Protein AF-A0A3E1NXL0-F1 (afdb_monomer)

Nearest PDB structures (foldseek):
  4zsf-assembly1_A-2  TM=8.911E-01  e=2.632E+00  Geobacillus stearothermophilus
  7vot-assembly1_Y  TM=6.759E-01  e=4.149E+00  Cereibacter sphaeroides 2.4.1
  5x1e-assembly1_C  TM=5.845E-01  e=3.888E+00  Legionella pneumophila subsp. pneumophila str. Philadelphia 1
  5x90-assembly1_G  TM=6.090E-01  e=6.540E+00  Legionella pneumophila subsp. pneumophila str. Philadelphia 1

Structure (mmCIF, N/CA/C/O backbone):
data_AF-A0A3E1NXL0-F1
#
_entry.id   AF-A0A3E1NXL0-F1
#
loop_
_atom_site.group_PDB
_atom_site.id
_atom_site.type_symbol
_atom_site.label_atom_id
_atom_site.label_alt_id
_atom_site.label_comp_id
_atom_site.label_asym_id
_atom_site.label_entity_id
_atom_site.label_seq_id
_atom_site.pdbx_PDB_ins_code
_atom_site.Cartn_x
_atom_site.Cartn_y
_atom_site.Cartn_z
_atom_site.occupancy
_atom_site.B_iso_or_equiv
_atom_site.auth_seq_id
_atom_site.auth_comp_id
_atom_site.auth_asym_id
_atom_site.auth_atom_id
_atom_site.pdbx_PDB_model_num
ATOM 1 N N . MET A 1 1 ? -0.531 -2.038 -12.616 1.00 60.28 1 MET A N 1
ATOM 2 C CA . MET A 1 1 ? -0.208 -3.451 -12.354 1.00 60.28 1 MET A CA 1
ATOM 3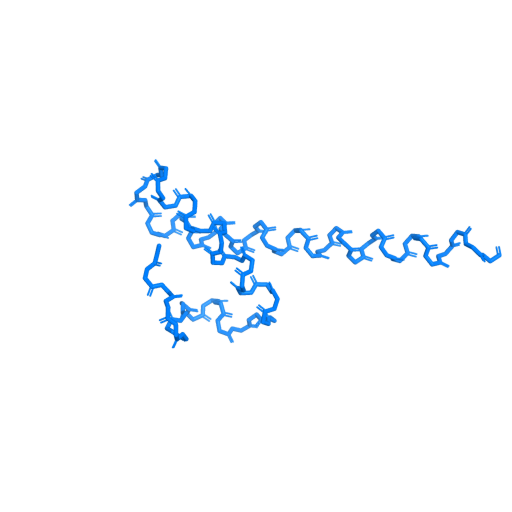 C C . MET A 1 1 ? -1.328 -4.306 -12.898 1.00 60.28 1 MET A C 1
ATOM 5 O O . MET A 1 1 ? -2.484 -3.978 -12.646 1.00 60.28 1 MET A O 1
ATOM 9 N N . PRO A 1 2 ? -1.029 -5.403 -13.594 1.00 55.06 2 PRO A N 1
ATOM 10 C CA . PRO A 1 2 ? -2.039 -6.355 -14.035 1.00 55.06 2 PRO A CA 1
ATOM 11 C C . PRO A 1 2 ? -2.523 -7.254 -12.877 1.00 55.06 2 PRO A C 1
ATOM 13 O O . PRO A 1 2 ? -2.768 -8.434 -13.083 1.00 55.06 2 PRO A O 1
ATOM 16 N N . TRP A 1 3 ? -2.679 -6.737 -11.647 1.00 64.75 3 TRP A N 1
ATOM 17 C CA . TRP A 1 3 ? -3.292 -7.495 -10.543 1.00 64.75 3 TRP A CA 1
ATOM 18 C C . TRP A 1 3 ? -4.812 -7.447 -10.679 1.00 64.75 3 TRP A C 1
ATOM 20 O O . TRP A 1 3 ? -5.526 -6.885 -9.852 1.00 64.75 3 TRP A O 1
ATOM 30 N N . TYR A 1 4 ? -5.303 -7.996 -11.780 1.00 49.81 4 TYR A N 1
ATOM 31 C CA . TYR A 1 4 ? -6.706 -8.318 -11.954 1.00 49.81 4 TYR A CA 1
ATOM 32 C C . TYR A 1 4 ? -6.859 -9.800 -11.600 1.00 49.81 4 TYR A C 1
ATOM 34 O O . TYR A 1 4 ? -6.139 -10.638 -12.129 1.00 49.81 4 TYR A O 1
ATOM 42 N N . ASN A 1 5 ? -7.795 -10.124 -10.707 1.00 54.59 5 ASN A N 1
ATOM 43 C CA . ASN A 1 5 ? -8.252 -11.497 -10.430 1.00 54.59 5 ASN A CA 1
ATOM 44 C C . ASN A 1 5 ? -7.355 -12.416 -9.574 1.00 54.59 5 ASN A C 1
ATOM 46 O O . ASN A 1 5 ? -7.368 -13.629 -9.755 1.00 54.59 5 ASN A O 1
ATOM 50 N N . GLY A 1 6 ? -6.660 -11.887 -8.562 1.00 57.97 6 GLY A N 1
ATOM 51 C CA . GLY A 1 6 ? -6.140 -12.730 -7.470 1.00 57.97 6 GLY A CA 1
ATOM 52 C C . GLY A 1 6 ? -4.675 -13.151 -7.571 1.00 57.97 6 GLY A C 1
ATOM 53 O O . GLY A 1 6 ? -4.162 -13.759 -6.625 1.00 57.97 6 GLY A O 1
ATOM 54 N N . ASP A 1 7 ? -3.973 -12.757 -8.634 1.00 67.75 7 ASP A N 1
ATOM 55 C CA . ASP A 1 7 ? -2.528 -12.964 -8.755 1.00 67.75 7 ASP A CA 1
ATOM 56 C C . ASP A 1 7 ? -1.745 -11.856 -8.038 1.00 67.75 7 ASP A C 1
ATOM 58 O O . ASP A 1 7 ? -1.083 -10.994 -8.611 1.00 67.75 7 ASP A O 1
ATOM 62 N N . TYR A 1 8 ? -1.921 -11.832 -6.719 1.00 68.94 8 TYR A N 1
ATOM 63 C CA . TYR A 1 8 ? -1.219 -10.908 -5.845 1.00 68.94 8 TYR A CA 1
ATOM 64 C C . TYR A 1 8 ? 0.195 -11.414 -5.551 1.00 68.94 8 TYR A C 1
ATOM 66 O O . TYR A 1 8 ? 0.386 -12.625 -5.375 1.00 68.94 8 TYR A O 1
ATOM 74 N N . PRO A 1 9 ? 1.173 -10.512 -5.359 1.00 72.19 9 PRO A N 1
ATOM 75 C CA . PRO A 1 9 ? 2.467 -10.917 -4.838 1.00 72.19 9 PRO A CA 1
ATOM 76 C C . PRO A 1 9 ? 2.294 -11.640 -3.486 1.00 72.19 9 PRO A C 1
ATOM 78 O O . PRO A 1 9 ? 1.378 -11.314 -2.716 1.00 72.19 9 PRO A O 1
ATOM 81 N N . PRO A 1 10 ? 3.166 -12.609 -3.147 1.00 75.19 10 PRO A N 1
ATOM 82 C CA . PRO A 1 10 ? 3.060 -13.377 -1.902 1.00 75.19 10 PRO A CA 1
ATOM 83 C C . PRO A 1 10 ? 2.959 -12.494 -0.648 1.00 75.19 10 PRO A C 1
ATOM 85 O O . PRO A 1 10 ? 2.240 -12.815 0.296 1.00 75.19 10 PRO A O 1
ATOM 88 N N . SER A 1 11 ? 3.611 -11.328 -0.667 1.00 72.94 11 SER A N 1
ATOM 89 C CA . SER A 1 11 ? 3.562 -10.322 0.400 1.00 72.94 11 SER A CA 1
ATOM 90 C C . SER A 1 11 ? 2.154 -9.771 0.662 1.00 72.94 11 SER A C 1
ATOM 92 O O . SER A 1 11 ? 1.827 -9.427 1.799 1.00 72.94 11 SER A O 1
ATOM 94 N N . TYR A 1 12 ? 1.304 -9.714 -0.365 1.00 79.94 12 TYR A N 1
ATOM 95 C CA . TYR A 1 12 ? -0.076 -9.239 -0.276 1.00 79.94 12 TYR A CA 1
ATOM 96 C C . TYR A 1 12 ? -1.007 -10.382 0.133 1.00 79.94 12 TYR A C 1
ATOM 98 O O . TYR A 1 12 ? -1.944 -10.147 0.891 1.00 79.94 12 TYR A O 1
ATOM 106 N N . LYS A 1 13 ? -0.716 -11.629 -0.274 1.00 78.81 13 LYS A N 1
ATOM 107 C CA . LYS A 1 13 ? -1.513 -12.828 0.058 1.00 78.81 13 LYS A CA 1
ATOM 108 C C . LYS A 1 13 ? -1.643 -13.118 1.559 1.00 78.81 13 LYS A C 1
ATOM 110 O O . LYS A 1 13 ? -2.565 -13.831 1.943 1.00 78.81 13 LYS A O 1
ATOM 115 N N . ASN A 1 14 ? -0.803 -12.517 2.399 1.00 83.38 14 ASN A N 1
ATOM 116 C CA . ASN A 1 14 ? -0.890 -12.624 3.860 1.00 83.38 14 ASN A CA 1
ATOM 117 C C . ASN A 1 14 ? -1.604 -11.435 4.533 1.00 83.38 14 ASN A C 1
ATOM 119 O O . ASN A 1 14 ? -1.719 -11.397 5.753 1.00 83.38 14 ASN A O 1
ATOM 123 N N . GLN A 1 15 ? -2.070 -10.441 3.771 1.00 86.88 15 GLN A N 1
ATOM 124 C CA . GLN A 1 15 ? -2.707 -9.235 4.318 1.00 86.88 15 GLN A CA 1
ATOM 125 C C . GLN A 1 15 ? -4.239 -9.340 4.307 1.00 86.88 15 GLN A C 1
ATOM 127 O O . GLN A 1 15 ? -4.788 -10.101 3.515 1.00 86.88 15 GLN A O 1
ATOM 132 N N . PRO A 1 16 ? -4.970 -8.562 5.116 1.00 89.44 16 PR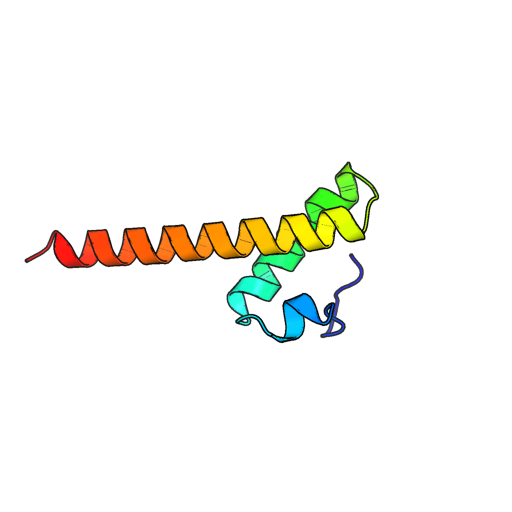O A N 1
ATOM 133 C CA . PRO A 1 16 ? -6.423 -8.430 4.994 1.00 89.44 16 PRO A CA 1
ATOM 134 C C . PRO A 1 16 ? -6.850 -7.952 3.599 1.00 89.44 16 PRO A C 1
ATOM 136 O O . PRO A 1 16 ? -6.130 -7.171 2.972 1.00 89.44 16 PRO A O 1
ATOM 139 N N . LYS A 1 17 ? -8.037 -8.370 3.135 1.00 87.25 17 LYS A N 1
ATOM 140 C CA . LYS A 1 17 ? -8.586 -7.990 1.818 1.00 87.25 17 LYS A CA 1
ATOM 141 C C . LYS A 1 17 ? -8.574 -6.473 1.605 1.00 87.25 17 LYS A C 1
ATOM 143 O O . LYS A 1 17 ? -8.073 -6.005 0.593 1.00 87.25 17 LYS A O 1
ATOM 148 N N . GLU A 1 18 ? -9.014 -5.713 2.605 1.00 89.75 18 GLU A N 1
ATOM 149 C CA . GLU A 1 18 ? -9.052 -4.247 2.555 1.00 89.75 18 GLU A CA 1
ATOM 150 C C . GLU A 1 18 ? -7.666 -3.621 2.310 1.00 89.75 18 GLU A C 1
ATOM 152 O O . GLU A 1 18 ? -7.531 -2.661 1.552 1.00 89.75 18 GLU A O 1
ATOM 157 N N . ILE A 1 19 ? -6.617 -4.195 2.913 1.00 90.81 19 ILE A N 1
ATOM 158 C CA . ILE A 1 19 ? -5.237 -3.736 2.721 1.00 90.81 19 ILE A CA 1
ATOM 159 C C . ILE A 1 19 ? -4.747 -4.086 1.316 1.00 90.81 19 ILE A C 1
ATOM 161 O O . ILE A 1 19 ? -4.091 -3.251 0.702 1.00 90.81 19 ILE A O 1
ATOM 165 N N . ARG A 1 20 ? -5.064 -5.276 0.789 1.00 89.25 20 ARG A N 1
ATOM 166 C CA . ARG A 1 20 ? -4.667 -5.681 -0.574 1.00 89.25 20 ARG A CA 1
ATOM 167 C C . ARG A 1 20 ? -5.311 -4.802 -1.637 1.00 89.25 20 ARG A C 1
ATOM 169 O O . ARG A 1 20 ? -4.616 -4.357 -2.548 1.00 89.25 20 ARG A O 1
ATOM 176 N N . ASP A 1 21 ? -6.607 -4.537 -1.494 1.00 89.25 21 ASP A N 1
ATOM 177 C CA . ASP A 1 21 ? -7.370 -3.715 -2.433 1.00 89.25 21 ASP A CA 1
ATOM 178 C C . ASP A 1 21 ? -6.779 -2.297 -2.474 1.00 89.25 21 ASP A C 1
ATOM 180 O O . ASP A 1 21 ? -6.413 -1.799 -3.540 1.00 89.25 21 ASP A O 1
ATOM 184 N N . LYS A 1 22 ? -6.545 -1.689 -1.300 1.00 91.38 22 LYS A N 1
ATOM 185 C CA . LYS A 1 22 ? -5.945 -0.350 -1.218 1.00 91.38 22 LYS A CA 1
ATOM 186 C C . LYS A 1 22 ? -4.482 -0.317 -1.662 1.00 91.38 22 LYS A C 1
ATOM 188 O O . LYS A 1 22 ? -4.050 0.646 -2.287 1.00 91.38 22 LYS A O 1
ATOM 193 N N . ALA A 1 23 ? -3.707 -1.355 -1.353 1.00 91.81 23 ALA A N 1
ATOM 194 C CA . ALA A 1 23 ? -2.318 -1.455 -1.789 1.00 91.81 23 ALA A CA 1
ATOM 195 C C . ALA A 1 23 ? -2.216 -1.556 -3.314 1.00 91.81 23 ALA A C 1
ATOM 197 O O . ALA A 1 23 ? -1.327 -0.944 -3.897 1.00 91.81 23 ALA A O 1
ATOM 198 N N . THR A 1 24 ? -3.149 -2.268 -3.952 1.00 88.56 24 THR A N 1
ATOM 199 C CA . THR A 1 24 ? -3.252 -2.390 -5.413 1.00 88.56 24 THR A CA 1
ATOM 200 C C . THR A 1 24 ? -3.544 -1.049 -6.070 1.00 88.56 24 THR A C 1
ATOM 202 O O . THR A 1 24 ? -2.865 -0.679 -7.024 1.00 88.56 24 THR A O 1
ATOM 205 N N . GLU A 1 25 ? -4.501 -0.295 -5.529 1.00 91.12 25 GLU A N 1
ATOM 206 C CA . GLU A 1 25 ? -4.826 1.062 -5.983 1.00 91.12 25 GLU A CA 1
ATOM 207 C C . GLU A 1 25 ? -3.582 1.966 -5.970 1.00 91.12 25 GLU A C 1
ATOM 209 O O . GLU A 1 25 ? -3.208 2.525 -6.998 1.00 91.12 25 GLU A O 1
ATOM 214 N N . ILE A 1 26 ? -2.872 2.022 -4.839 1.00 92.25 26 ILE A N 1
ATOM 215 C CA . ILE A 1 26 ? -1.690 2.882 -4.674 1.00 92.25 26 ILE A CA 1
ATOM 216 C C . ILE A 1 26 ? -0.526 2.398 -5.545 1.00 92.25 26 ILE A C 1
ATOM 218 O O . ILE A 1 26 ? 0.151 3.198 -6.186 1.00 92.25 26 ILE A O 1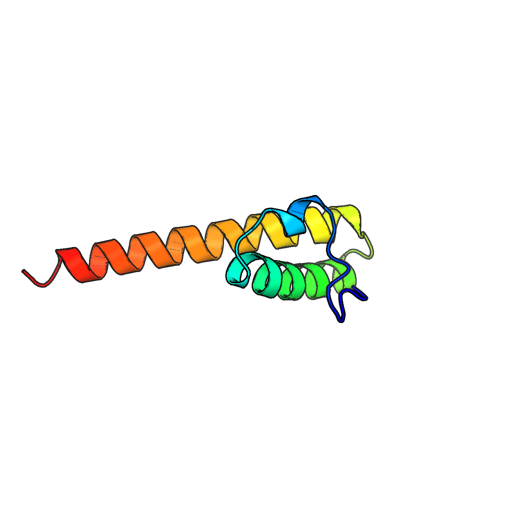
ATOM 222 N N . ALA A 1 27 ? -0.283 1.089 -5.601 1.00 90.81 27 ALA A N 1
ATOM 223 C CA . ALA A 1 27 ? 0.772 0.528 -6.437 1.00 90.81 27 ALA A CA 1
ATOM 2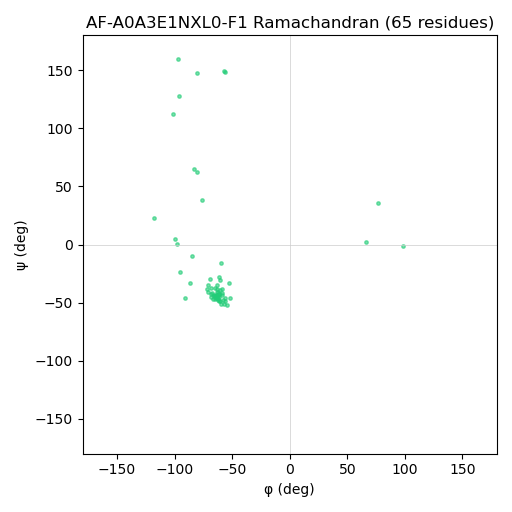24 C C . ALA A 1 27 ? 0.525 0.795 -7.928 1.00 90.81 27 ALA A C 1
ATOM 226 O O . ALA A 1 27 ? 1.478 1.021 -8.666 1.00 90.81 27 ALA A O 1
ATOM 227 N N . ASN A 1 28 ? -0.732 0.808 -8.384 1.00 88.06 28 ASN A N 1
ATOM 228 C CA . ASN A 1 28 ? -1.065 1.174 -9.760 1.00 88.06 28 ASN A CA 1
ATOM 229 C C . ASN A 1 28 ? -0.652 2.615 -10.083 1.00 88.06 28 ASN A C 1
ATOM 231 O O . ASN A 1 28 ? -0.079 2.854 -11.147 1.00 88.06 28 ASN A O 1
ATOM 235 N N . GLU A 1 29 ? -0.890 3.555 -9.167 1.00 92.56 29 GLU A N 1
ATOM 236 C CA . GLU A 1 29 ? -0.482 4.953 -9.335 1.00 92.56 29 GLU A CA 1
ATOM 237 C C . GLU A 1 29 ? 1.038 5.132 -9.291 1.00 92.56 29 GLU A C 1
ATOM 239 O O . GLU A 1 29 ? 1.610 5.812 -10.150 1.00 92.56 29 GLU A O 1
ATOM 244 N N . VAL A 1 30 ? 1.701 4.491 -8.324 1.00 92.00 30 VAL A N 1
ATOM 245 C CA . VAL A 1 30 ? 3.162 4.540 -8.187 1.00 92.00 30 VAL A CA 1
ATOM 246 C C . VAL A 1 30 ? 3.820 3.931 -9.418 1.00 92.00 30 VAL A C 1
ATOM 248 O O . VAL A 1 30 ? 4.684 4.571 -10.003 1.00 92.00 30 VAL A O 1
ATOM 251 N N . LEU A 1 31 ? 3.360 2.766 -9.885 1.00 89.50 31 LEU A N 1
ATOM 252 C CA . LEU A 1 31 ? 3.896 2.120 -11.084 1.00 89.50 31 LEU A CA 1
ATOM 253 C C . LEU A 1 31 ? 3.767 3.019 -12.314 1.00 89.50 31 LEU A C 1
ATOM 255 O O . LEU A 1 31 ? 4.698 3.098 -13.107 1.00 89.50 31 LEU A O 1
ATOM 259 N N . ARG A 1 32 ? 2.632 3.709 -12.478 1.00 89.69 32 ARG A N 1
ATOM 260 C CA . ARG A 1 32 ? 2.439 4.635 -13.603 1.00 89.69 32 ARG A CA 1
ATOM 261 C C . ARG A 1 32 ? 3.450 5.786 -13.579 1.00 89.69 32 ARG A C 1
ATOM 263 O O . ARG A 1 32 ? 3.770 6.329 -14.628 1.00 89.69 32 ARG A O 1
ATOM 270 N N . THR A 1 33 ? 3.925 6.154 -12.393 1.00 90.38 33 THR A N 1
ATOM 271 C CA . THR A 1 33 ? 4.838 7.282 -12.188 1.00 90.38 33 THR A CA 1
ATOM 272 C C . THR A 1 33 ? 6.302 6.855 -12.262 1.00 90.38 33 THR A C 1
ATOM 274 O O . THR A 1 33 ? 7.100 7.519 -12.914 1.00 90.38 33 THR A O 1
ATOM 277 N N . THR A 1 34 ? 6.667 5.758 -11.598 1.00 90.75 34 THR A N 1
ATOM 278 C CA . THR A 1 34 ? 8.062 5.311 -11.462 1.00 90.75 34 THR A CA 1
ATOM 279 C C . THR A 1 34 ? 8.462 4.274 -12.506 1.00 90.75 34 THR A C 1
ATOM 281 O O . THR A 1 34 ? 9.647 4.091 -12.762 1.00 90.75 34 THR A O 1
ATOM 284 N N . GLY A 1 35 ? 7.499 3.546 -13.079 1.00 89.06 35 GLY A N 1
ATOM 285 C CA . GLY A 1 35 ? 7.751 2.379 -13.927 1.00 89.06 35 GLY A CA 1
ATOM 286 C C . GLY A 1 35 ? 8.371 1.186 -13.188 1.00 89.06 35 GLY A C 1
ATOM 287 O O . GLY A 1 35 ? 8.644 0.165 -13.813 1.00 89.06 35 GLY A O 1
ATOM 288 N N . ASN A 1 36 ? 8.588 1.282 -11.871 1.00 90.19 36 ASN A N 1
ATOM 289 C CA . ASN A 1 36 ? 9.264 0.258 -11.083 1.00 90.19 36 ASN A CA 1
ATOM 290 C C . ASN A 1 36 ? 8.254 -0.595 -10.308 1.00 90.19 36 ASN A C 1
ATOM 292 O O . ASN A 1 36 ? 7.615 -0.139 -9.357 1.00 90.19 36 ASN A O 1
ATOM 296 N N . GLU A 1 37 ? 8.148 -1.862 -10.705 1.00 86.50 37 GLU A N 1
ATOM 297 C CA . GLU A 1 37 ? 7.221 -2.821 -10.111 1.00 86.50 37 GLU A CA 1
ATOM 298 C C . GLU A 1 37 ? 7.511 -3.088 -8.627 1.00 86.50 37 GLU A C 1
ATOM 300 O O . GLU A 1 37 ? 6.611 -3.010 -7.788 1.00 86.50 37 GLU A O 1
ATOM 305 N N . GLY A 1 38 ? 8.773 -3.343 -8.277 1.00 88.12 38 GLY A N 1
ATOM 306 C CA . GLY A 1 38 ? 9.172 -3.626 -6.898 1.00 88.12 38 GLY A CA 1
ATOM 307 C C . GLY A 1 38 ? 8.910 -2.442 -5.966 1.00 88.12 38 GLY A C 1
ATOM 308 O O . GLY A 1 38 ? 8.392 -2.616 -4.858 1.00 88.12 38 GLY A O 1
ATOM 309 N N . GLU A 1 39 ? 9.198 -1.229 -6.438 1.00 91.94 39 GLU A N 1
ATOM 310 C CA . GLU 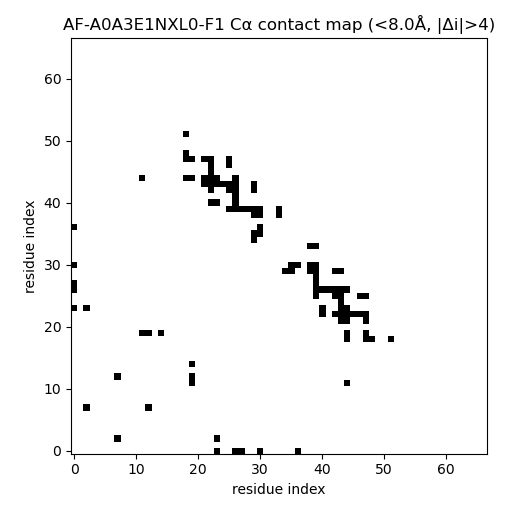A 1 39 ? 8.939 0.005 -5.694 1.00 91.94 39 GLU A CA 1
ATOM 311 C C . GLU A 1 39 ? 7.439 0.250 -5.504 1.00 91.94 39 GLU A C 1
ATOM 313 O O . GLU A 1 39 ? 6.993 0.567 -4.398 1.00 91.94 39 GLU A O 1
ATOM 318 N N . ALA A 1 40 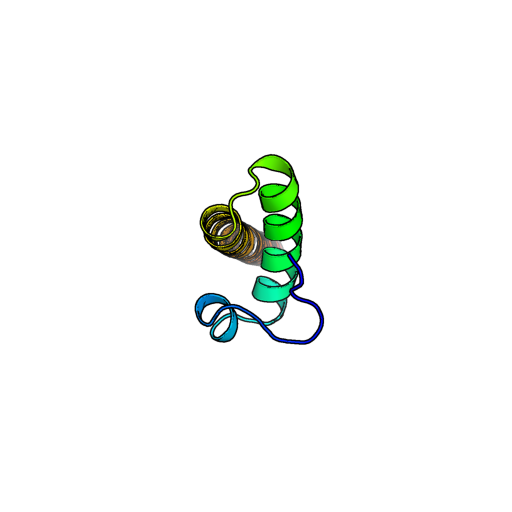? 6.646 0.046 -6.554 1.00 92.25 40 ALA A N 1
ATOM 319 C CA . ALA A 1 40 ? 5.199 0.169 -6.499 1.00 92.25 40 ALA A CA 1
ATOM 320 C C . ALA A 1 40 ? 4.568 -0.837 -5.523 1.00 92.25 40 ALA A C 1
ATOM 322 O O . ALA A 1 40 ? 3.731 -0.447 -4.707 1.00 92.25 40 ALA A O 1
ATOM 323 N N . ILE A 1 41 ? 5.010 -2.102 -5.527 1.00 88.38 41 ILE A N 1
ATOM 324 C CA . ILE A 1 41 ? 4.555 -3.138 -4.582 1.00 88.38 41 ILE A CA 1
ATOM 325 C C . ILE A 1 41 ? 4.852 -2.733 -3.139 1.00 88.38 41 ILE A C 1
ATOM 327 O O . ILE A 1 41 ? 3.960 -2.781 -2.280 1.00 88.38 41 ILE A O 1
ATOM 331 N N . ALA A 1 42 ? 6.099 -2.352 -2.858 1.00 92.06 42 ALA A N 1
ATOM 332 C CA . ALA A 1 42 ? 6.535 -2.000 -1.513 1.00 92.06 42 ALA A CA 1
ATOM 333 C C . ALA A 1 42 ? 5.813 -0.745 -1.002 1.00 92.06 42 ALA A C 1
ATOM 335 O O . ALA A 1 42 ? 5.310 -0.722 0.128 1.00 92.06 42 ALA A O 1
ATOM 336 N N . THR A 1 43 ? 5.707 0.276 -1.852 1.00 93.75 43 THR A N 1
ATOM 337 C CA . THR A 1 43 ? 5.058 1.547 -1.525 1.00 93.75 43 THR A CA 1
ATOM 338 C C . THR A 1 43 ? 3.562 1.366 -1.318 1.00 93.75 43 THR A C 1
ATOM 340 O O . THR A 1 43 ? 3.040 1.805 -0.290 1.00 93.75 43 THR A O 1
ATOM 343 N N . GLY A 1 44 ? 2.882 0.657 -2.223 1.00 92.94 44 GLY A N 1
ATOM 344 C CA . GLY A 1 44 ? 1.449 0.389 -2.127 1.00 92.94 44 GLY A CA 1
ATOM 345 C C . GLY A 1 44 ? 1.078 -0.296 -0.815 1.00 92.94 44 GLY A C 1
ATOM 346 O O . GLY A 1 44 ? 0.209 0.180 -0.081 1.00 92.94 44 GLY A O 1
ATOM 347 N N . LEU A 1 45 ? 1.807 -1.352 -0.444 1.00 91.94 45 LEU A N 1
ATOM 348 C CA . LEU A 1 45 ? 1.554 -2.080 0.799 1.00 91.94 45 LEU A CA 1
ATOM 349 C C . LEU A 1 45 ? 1.826 -1.236 2.044 1.00 91.94 45 LEU A C 1
ATOM 351 O O . LEU A 1 45 ? 1.035 -1.246 2.992 1.00 91.94 45 LEU A O 1
ATOM 355 N N . LYS A 1 46 ? 2.942 -0.502 2.056 1.00 94.31 46 LYS A N 1
ATOM 356 C CA . LYS A 1 46 ? 3.314 0.365 3.177 1.00 94.31 46 LYS A CA 1
ATOM 357 C C . LYS A 1 46 ? 2.249 1.436 3.414 1.00 94.31 46 LYS A C 1
ATOM 359 O O . LYS A 1 46 ? 1.802 1.605 4.549 1.00 94.31 46 LYS A O 1
ATOM 364 N N . GLN A 1 47 ? 1.814 2.120 2.358 1.00 94.88 47 GLN A N 1
ATOM 365 C CA . GLN A 1 47 ? 0.816 3.185 2.453 1.00 94.88 47 GLN A CA 1
ATOM 366 C C . GLN A 1 47 ? -0.562 2.650 2.850 1.00 94.88 47 GLN A C 1
ATOM 368 O O . GLN A 1 47 ? -1.200 3.216 3.739 1.00 94.88 47 GLN A O 1
ATOM 373 N N . ALA A 1 48 ? -0.987 1.515 2.287 1.00 94.25 48 ALA A N 1
ATOM 374 C CA . ALA A 1 48 ? -2.242 0.875 2.670 1.00 94.25 48 ALA A CA 1
ATOM 375 C C . ALA A 1 48 ? -2.270 0.533 4.168 1.00 94.25 48 ALA A C 1
ATOM 377 O O . ALA A 1 48 ? -3.213 0.892 4.874 1.00 94.25 48 ALA A O 1
ATOM 378 N N . ARG A 1 49 ? -1.204 -0.081 4.701 1.00 92.75 49 ARG A N 1
ATOM 379 C CA . ARG A 1 49 ? -1.104 -0.390 6.139 1.00 92.75 49 ARG A CA 1
ATOM 380 C C . ARG A 1 49 ? -1.207 0.863 7.008 1.00 92.75 49 ARG A C 1
ATOM 382 O O . ARG A 1 49 ? -1.923 0.850 8.007 1.00 92.75 49 ARG A O 1
ATOM 389 N N . ILE A 1 50 ? -0.530 1.947 6.626 1.00 93.88 50 ILE A N 1
ATOM 390 C CA . ILE A 1 50 ? -0.575 3.222 7.357 1.00 93.88 50 ILE A CA 1
ATOM 391 C C . ILE A 1 50 ? -1.985 3.819 7.334 1.00 93.88 50 ILE A C 1
ATOM 393 O O . ILE A 1 50 ? -2.462 4.282 8.371 1.00 93.88 50 ILE A O 1
ATOM 397 N N . PHE A 1 51 ? -2.662 3.793 6.186 1.00 94.19 51 PHE A N 1
ATOM 398 C CA . PHE A 1 51 ? -4.020 4.311 6.034 1.00 94.19 51 PHE A CA 1
ATOM 399 C C . PHE A 1 51 ? -4.995 3.631 7.005 1.00 94.19 51 PHE A C 1
ATOM 401 O O . PHE A 1 51 ? -5.665 4.306 7.789 1.00 94.19 51 PHE A O 1
ATOM 408 N N . PHE A 1 52 ? -5.009 2.296 7.037 1.00 91.12 52 PHE A N 1
ATOM 409 C CA . PHE A 1 52 ? -5.883 1.550 7.947 1.00 91.12 52 PH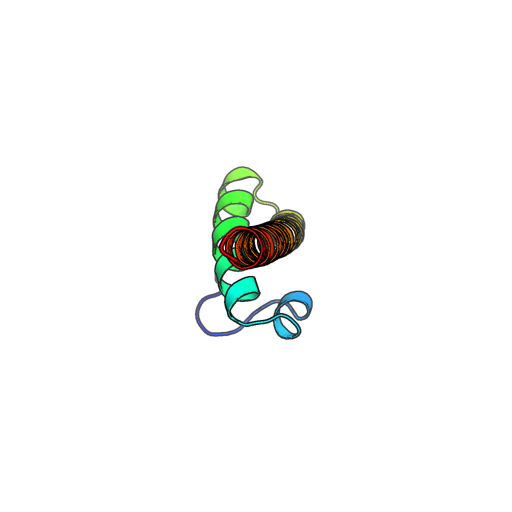E A CA 1
ATOM 410 C C . PHE A 1 52 ? -5.454 1.657 9.414 1.00 91.12 52 PHE A C 1
ATOM 412 O O . PHE A 1 52 ? -6.312 1.742 10.292 1.00 91.12 52 PHE A O 1
ATOM 419 N N . ALA A 1 53 ? -4.152 1.725 9.703 1.00 90.69 53 ALA A N 1
ATOM 420 C CA . ALA A 1 53 ? -3.666 1.963 11.062 1.00 90.69 53 ALA A CA 1
ATOM 421 C C . ALA A 1 53 ? -4.132 3.326 11.606 1.00 90.69 53 ALA A C 1
ATOM 423 O O . ALA A 1 53 ? -4.577 3.415 12.753 1.00 90.69 53 ALA A O 1
ATOM 424 N N . LYS A 1 54 ? -4.086 4.381 10.778 1.00 91.06 54 LYS A N 1
ATOM 425 C CA . LYS A 1 54 ? -4.620 5.708 11.124 1.00 91.06 54 LYS A CA 1
ATOM 426 C C . LYS A 1 54 ? -6.136 5.668 11.302 1.00 91.06 54 LYS A C 1
ATOM 428 O O . LYS A 1 54 ? -6.617 6.138 12.329 1.00 91.06 54 LYS A O 1
ATOM 433 N N . LYS A 1 55 ? -6.865 5.042 10.370 1.00 88.75 55 LYS A N 1
ATOM 434 C CA . LYS A 1 55 ? -8.329 4.896 10.435 1.00 88.75 55 LYS A CA 1
ATOM 435 C C . LYS A 1 55 ? -8.772 4.206 11.730 1.00 88.75 55 LYS A C 1
ATOM 437 O O . LYS A 1 55 ? -9.643 4.720 12.422 1.00 88.75 55 LYS A O 1
ATOM 442 N N . LYS A 1 56 ? -8.114 3.102 12.110 1.00 84.81 56 LYS A N 1
ATOM 443 C CA . LYS A 1 56 ? -8.386 2.383 13.366 1.00 84.81 56 LYS A CA 1
ATOM 444 C C . LYS A 1 56 ? -8.133 3.266 14.588 1.00 84.81 56 LYS A C 1
ATOM 446 O O . LYS A 1 56 ? -8.960 3.315 15.490 1.00 84.81 56 LYS A O 1
ATOM 451 N N . LYS A 1 57 ? -7.015 4.002 14.609 1.00 83.75 57 LYS A N 1
ATOM 452 C CA . LYS A 1 57 ? -6.676 4.917 15.712 1.00 83.75 57 LYS A CA 1
ATOM 453 C C . LYS A 1 57 ? -7.689 6.057 15.851 1.00 83.75 57 LYS A C 1
ATOM 455 O O . LYS A 1 57 ? -8.011 6.459 16.967 1.00 83.75 57 LYS A O 1
ATOM 460 N N . GLU A 1 58 ? -8.181 6.580 14.735 1.00 81.88 58 GLU A N 1
ATOM 461 C CA . GLU A 1 58 ? -9.187 7.641 14.720 1.00 81.88 58 GLU A CA 1
ATOM 462 C C . GLU A 1 58 ? -10.565 7.133 15.156 1.00 81.88 58 GLU A C 1
ATOM 46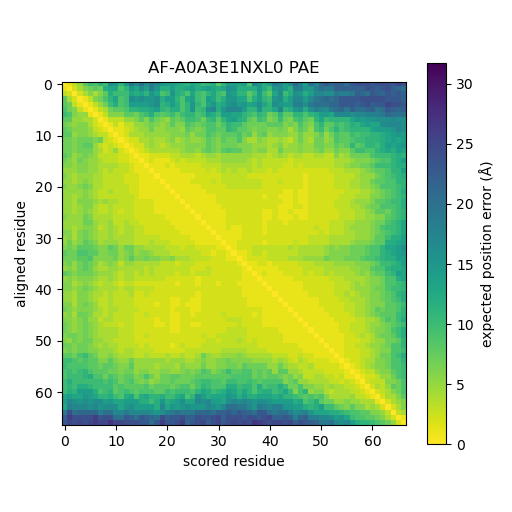4 O O . GLU A 1 58 ? -11.250 7.805 15.924 1.00 81.88 58 GLU A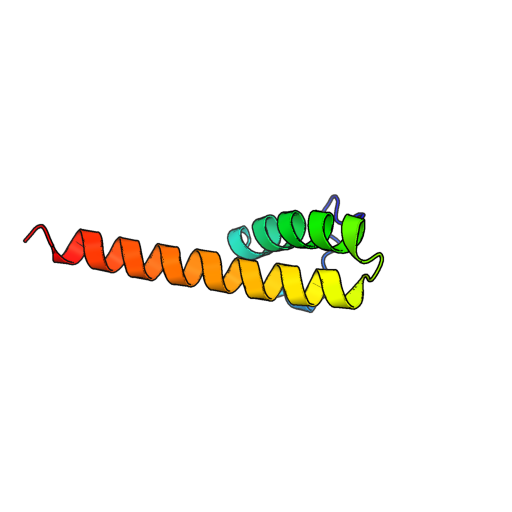 O 1
ATOM 469 N N . GLU A 1 59 ? -10.939 5.917 14.755 1.00 79.69 59 GLU A N 1
ATOM 470 C CA . GLU A 1 59 ? -12.164 5.265 15.221 1.00 79.69 59 GLU A CA 1
ATOM 471 C C . GLU A 1 59 ? -12.135 5.016 16.737 1.00 79.69 59 GLU A C 1
ATOM 473 O O . GLU A 1 59 ? -13.104 5.325 17.432 1.00 79.69 59 GLU A O 1
ATOM 478 N N . THR A 1 60 ? -11.009 4.534 17.276 1.00 77.88 60 THR A N 1
ATOM 479 C CA . THR A 1 60 ? -10.837 4.357 18.726 1.00 77.88 60 THR A CA 1
ATOM 480 C C . THR A 1 60 ? -10.929 5.688 19.472 1.00 77.88 60 THR A C 1
ATOM 482 O O . THR A 1 60 ? -11.571 5.755 20.516 1.00 77.88 60 THR A O 1
ATOM 485 N N . ARG A 1 61 ? -10.343 6.768 18.934 1.00 76.62 61 ARG A N 1
ATOM 486 C CA . ARG A 1 61 ? -10.468 8.105 19.535 1.00 76.62 61 ARG A CA 1
ATOM 487 C C . ARG A 1 61 ? -11.911 8.600 19.541 1.00 76.62 61 ARG A C 1
ATOM 489 O O . ARG A 1 61 ? -12.365 9.041 20.586 1.00 76.62 61 ARG A O 1
ATOM 496 N N . ARG A 1 62 ? -12.645 8.476 18.428 1.00 71.94 62 ARG A N 1
ATOM 497 C CA . ARG A 1 62 ? -14.059 8.890 18.363 1.00 71.94 62 ARG A CA 1
ATOM 498 C C . ARG A 1 62 ? -14.939 8.132 19.361 1.00 71.94 62 ARG A C 1
ATOM 500 O O . ARG A 1 62 ? -15.795 8.751 19.978 1.00 71.94 62 ARG A O 1
ATOM 507 N N . LYS A 1 63 ? -14.711 6.828 19.557 1.00 66.19 63 LYS A N 1
ATOM 508 C CA . LYS A 1 63 ? -15.467 6.018 20.532 1.00 66.19 63 LYS A CA 1
ATOM 509 C C . LYS A 1 63 ? -15.166 6.383 21.993 1.00 66.19 63 LYS A C 1
ATOM 511 O O . LYS A 1 63 ? -16.059 6.275 22.820 1.00 66.19 63 LYS A O 1
ATOM 516 N N . ASN A 1 64 ? -13.957 6.856 22.304 1.00 64.75 64 ASN A N 1
ATOM 517 C CA . ASN A 1 64 ? -13.574 7.250 23.668 1.00 64.75 64 ASN A CA 1
ATOM 518 C C . ASN A 1 64 ? -13.958 8.690 24.055 1.00 64.75 64 ASN A C 1
ATOM 520 O O . ASN A 1 64 ? -13.806 9.051 25.215 1.00 64.75 64 ASN A O 1
ATOM 524 N N . SER A 1 65 ? -14.403 9.527 23.113 1.00 61.44 65 SER A N 1
ATOM 525 C CA . SER A 1 65 ? -14.751 10.937 23.373 1.00 61.44 65 SER A CA 1
ATOM 526 C C . SER A 1 65 ? -16.255 11.192 23.535 1.00 61.44 65 SER A C 1
ATOM 528 O O . SER A 1 65 ? -16.656 12.347 23.624 1.00 61.44 65 SER A O 1
ATOM 530 N N . GLY A 1 66 ? -17.078 10.140 23.529 1.00 57.97 66 GLY A N 1
ATOM 531 C CA . GLY A 1 66 ? -18.540 10.224 23.639 1.00 57.97 66 GLY A CA 1
ATOM 532 C C . GLY A 1 66 ? -19.124 9.537 24.876 1.00 57.97 66 GLY A C 1
ATOM 533 O O . GLY A 1 66 ? -20.277 9.121 24.815 1.00 57.97 66 GLY A O 1
ATOM 534 N N . GLY A 1 67 ? -18.329 9.355 25.935 1.00 43.31 67 GLY A N 1
ATOM 535 C CA . GLY A 1 67 ? -18.759 8.791 27.221 1.00 43.31 67 GLY A CA 1
ATOM 536 C C . GLY A 1 67 ? -18.845 9.854 28.300 1.00 43.31 67 GLY A C 1
ATOM 537 O O . GLY A 1 67 ? -17.924 10.701 28.331 1.00 43.31 67 GLY A O 1
#

pLDDT: mean 82.33, std 12.85, range [43.31, 94.88]

Solvent-accessible surface area (backbone atoms only — not comparable to full-atom values): 3794 Å² total; per-residue (Å²): 107,88,66,68,91,80,70,59,59,74,83,44,71,78,47,57,69,71,40,41,56,45,12,49,57,44,16,34,55,42,24,74,72,68,70,36,65,69,58,11,53,55,51,9,44,53,50,24,51,50,53,52,53,50,51,52,55,50,51,53,50,59,67,70,72,74,119

Sequence (67 aa):
MPWYNGDYPPSYKNQPKEIRDKATEIANEVLRTTGNEGEAIATGLKQARIFFAKKKKEETRRKNSGG

Organism: NCBI:txid2291814

Radius of gyration: 14.26 Å; Cα contacts (8 Å, |Δi|>4): 57; chains: 1; bounding box: 28×24×41 Å

Secondary structure (DSSP, 8-state):
----SS---HHHHTS-HHHHHHHHHHHHHHHHHH--HHHHHHHHHHHHHHHHHHHHHHHHHHHHT--

Mean predicted aligned error: 6.37 Å

Foldseek 3Di:
DPPDDPPDDPVLVPDDPQLNVQLVVQLVVVCVVPVDNVCSNVVSNVVSVVVVVVVVVVVVVVVVVPD